Protein AF-A0A1A8UTK9-F1 (afdb_monomer_lite)

pLDDT: mean 74.7, std 22.92, range [36.56, 98.62]

Organism: Nothobranchius furzeri (NCBI:txid105023)

Structure (mmCIF, N/CA/C/O backbone):
data_AF-A0A1A8UTK9-F1
#
_entry.id   AF-A0A1A8UTK9-F1
#
loop_
_atom_site.group_PDB
_atom_site.id
_atom_site.type_symbol
_atom_site.label_atom_id
_atom_site.label_alt_id
_atom_site.label_comp_id
_atom_site.label_asym_id
_atom_site.label_entity_id
_atom_site.label_seq_id
_atom_site.pdbx_PDB_ins_code
_atom_site.Cartn_x
_atom_site.Cartn_y
_atom_site.Cartn_z
_atom_site.occupancy
_atom_site.B_iso_or_equiv
_atom_site.auth_seq_id
_atom_site.auth_comp_id
_atom_site.auth_asym_id
_atom_site.auth_atom_id
_atom_site.pdbx_PDB_model_num
ATOM 1 N N . PRO A 1 1 ? 15.008 1.113 -50.772 1.00 43.34 1 PRO A N 1
ATOM 2 C CA . PRO A 1 1 ? 15.636 -0.056 -50.113 1.00 43.34 1 PRO A CA 1
ATOM 3 C C . PRO A 1 1 ? 15.142 -0.166 -48.662 1.00 43.34 1 PRO A C 1
ATOM 5 O O . PRO A 1 1 ? 15.711 0.429 -47.754 1.00 43.34 1 PRO A O 1
ATOM 8 N N . SER A 1 2 ? 14.008 -0.843 -48.475 1.00 42.31 2 SER A N 1
ATOM 9 C CA . SER A 1 2 ? 13.325 -0.961 -47.183 1.00 42.31 2 SER A CA 1
ATOM 10 C C . SER A 1 2 ? 13.711 -2.283 -46.523 1.00 42.31 2 SER A C 1
ATOM 12 O O . SER A 1 2 ? 13.212 -3.330 -46.923 1.00 42.31 2 SER A O 1
ATOM 14 N N . HIS A 1 3 ? 14.594 -2.250 -45.524 1.00 46.72 3 HIS A N 1
ATOM 15 C CA . HIS A 1 3 ? 14.898 -3.427 -44.709 1.00 46.72 3 HIS A CA 1
ATOM 16 C C . HIS A 1 3 ? 13.914 -3.514 -43.539 1.00 46.72 3 HIS A C 1
ATOM 18 O O . HIS A 1 3 ? 14.006 -2.772 -42.564 1.00 46.72 3 HIS A O 1
ATOM 24 N N . ARG A 1 4 ? 12.945 -4.427 -43.661 1.00 50.28 4 ARG A N 1
ATOM 25 C CA . ARG A 1 4 ? 12.141 -4.919 -42.541 1.00 50.28 4 ARG A CA 1
ATOM 26 C C . ARG A 1 4 ? 12.955 -5.979 -41.802 1.00 50.28 4 ARG A C 1
ATOM 28 O O . ARG A 1 4 ? 13.395 -6.944 -42.417 1.00 50.28 4 ARG A O 1
ATOM 35 N N . HIS A 1 5 ? 13.157 -5.793 -40.503 1.00 52.16 5 HIS A N 1
ATOM 36 C CA . HIS A 1 5 ? 13.662 -6.843 -39.626 1.00 52.16 5 HIS A CA 1
ATOM 37 C C . HIS A 1 5 ? 12.461 -7.592 -39.038 1.00 52.16 5 HIS A C 1
ATOM 39 O O . HIS A 1 5 ? 11.785 -7.084 -38.145 1.00 52.16 5 HIS A O 1
ATOM 45 N N . ASP A 1 6 ? 12.185 -8.785 -39.564 1.00 44.19 6 ASP A N 1
ATOM 46 C CA . ASP A 1 6 ? 11.269 -9.748 -38.955 1.00 44.19 6 ASP A CA 1
ATOM 47 C C . ASP A 1 6 ? 11.894 -10.283 -37.660 1.00 44.19 6 ASP A C 1
ATOM 49 O O . ASP A 1 6 ? 12.952 -10.913 -37.662 1.00 44.19 6 ASP A O 1
ATOM 53 N N . SER A 1 7 ? 11.250 -9.999 -36.529 1.00 46.41 7 SER A N 1
ATOM 54 C CA . SER A 1 7 ? 11.597 -10.599 -35.242 1.00 46.41 7 SER A CA 1
ATOM 55 C C . SER A 1 7 ? 10.971 -11.987 -35.162 1.00 46.41 7 SER A C 1
ATOM 57 O O . SER A 1 7 ? 9.771 -12.127 -34.938 1.00 46.41 7 SER A O 1
ATOM 59 N N . VAL A 1 8 ? 11.787 -13.024 -35.350 1.00 47.59 8 VAL A N 1
ATOM 60 C CA . VAL A 1 8 ? 11.387 -14.407 -35.076 1.00 47.59 8 VAL A CA 1
ATOM 61 C C . VAL A 1 8 ? 11.389 -14.614 -33.563 1.00 47.59 8 VAL A C 1
ATOM 63 O O . VAL A 1 8 ? 12.437 -14.774 -32.940 1.00 47.59 8 VAL A O 1
ATOM 66 N N . THR A 1 9 ? 10.199 -14.613 -32.972 1.00 55.34 9 THR A N 1
ATOM 67 C CA . THR A 1 9 ? 9.970 -15.072 -31.599 1.00 55.34 9 THR A CA 1
ATOM 68 C C . THR A 1 9 ? 9.718 -16.582 -31.635 1.00 55.34 9 THR A C 1
ATOM 70 O O . THR A 1 9 ? 8.747 -16.996 -32.270 1.00 55.34 9 THR A O 1
ATOM 73 N N . PRO A 1 10 ? 10.526 -17.442 -30.988 1.00 49.06 10 PRO A N 1
ATOM 74 C CA . PRO A 1 10 ? 10.184 -18.855 -30.895 1.00 49.06 10 PRO A CA 1
ATOM 75 C C . PRO A 1 10 ? 9.097 -19.064 -29.827 1.00 49.06 10 PRO A C 1
ATOM 77 O O . PRO A 1 10 ? 9.283 -18.736 -28.655 1.00 49.06 10 PRO A O 1
ATOM 80 N N . SER A 1 11 ? 7.952 -19.607 -30.246 1.00 56.03 11 SER A N 1
ATOM 81 C CA . SER A 1 11 ? 6.864 -20.058 -29.366 1.00 56.03 11 SER A CA 1
ATOM 82 C C . SER A 1 11 ? 7.316 -21.194 -28.432 1.00 56.03 11 SER A C 1
ATOM 84 O O . SER A 1 11 ? 8.123 -22.031 -28.842 1.00 56.03 11 SER A O 1
ATOM 86 N N . PRO A 1 12 ? 6.779 -21.293 -27.200 1.00 60.91 12 PRO A N 1
ATOM 87 C CA . PRO A 1 12 ? 7.039 -22.432 -26.324 1.00 60.91 12 PRO A CA 1
ATOM 88 C C . PRO A 1 12 ? 6.2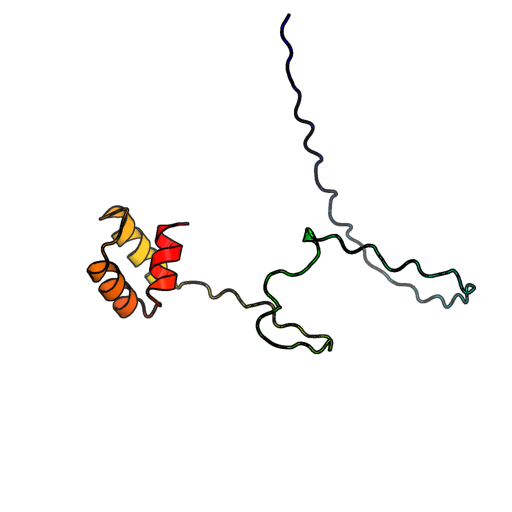57 -23.680 -26.786 1.00 60.91 12 PRO A C 1
ATOM 90 O O . PRO A 1 12 ? 5.164 -23.542 -27.343 1.00 60.91 12 PRO A O 1
ATOM 93 N N . PRO A 1 13 ? 6.774 -24.904 -26.554 1.00 63.72 13 PRO A N 1
ATOM 94 C CA . PRO A 1 13 ? 6.051 -26.131 -26.875 1.00 63.72 13 PRO A CA 1
ATOM 95 C C . PRO A 1 13 ? 4.878 -26.362 -25.899 1.00 63.72 13 PRO A C 1
ATOM 97 O O . PRO A 1 13 ? 4.942 -25.924 -24.746 1.00 63.72 13 PRO A O 1
ATOM 100 N N . PRO A 1 14 ? 3.808 -27.059 -26.329 1.00 64.75 14 PRO A N 1
ATOM 101 C CA . PRO A 1 14 ? 2.680 -27.397 -25.463 1.00 64.75 14 PRO A CA 1
ATOM 102 C C . PRO A 1 14 ? 3.078 -28.431 -24.390 1.00 64.75 14 PRO A C 1
ATOM 104 O O . PRO A 1 14 ? 4.007 -29.216 -24.606 1.00 64.75 14 PRO A O 1
ATOM 107 N N . PRO A 1 15 ? 2.382 -28.482 -23.237 1.00 56.12 15 PRO A N 1
ATOM 108 C CA . PRO A 1 15 ? 2.637 -29.502 -22.229 1.00 56.12 15 PRO A CA 1
ATOM 109 C C . PRO A 1 15 ? 2.166 -30.873 -22.732 1.00 56.12 15 PRO A C 1
ATOM 111 O O . PRO A 1 15 ? 1.011 -31.044 -23.124 1.00 56.12 15 PRO A O 1
ATOM 114 N N . LEU A 1 16 ? 3.062 -31.862 -22.700 1.00 47.97 16 LEU A N 1
ATOM 115 C CA . LEU A 1 16 ? 2.717 -33.260 -22.944 1.00 47.97 16 LEU A CA 1
ATOM 116 C C . LEU A 1 16 ? 1.789 -33.752 -21.826 1.00 47.97 16 LEU A C 1
ATOM 118 O O . LEU A 1 16 ? 2.185 -33.844 -20.665 1.00 47.97 16 LEU A O 1
ATOM 122 N N . SER A 1 17 ? 0.554 -34.078 -22.195 1.00 48.12 17 SER A N 1
ATOM 123 C CA . SER A 1 17 ? -0.356 -34.882 -21.385 1.00 48.12 17 SER A CA 1
ATOM 124 C C . SER A 1 17 ? -0.191 -36.345 -21.782 1.00 48.12 17 SER A C 1
ATOM 126 O O . SER A 1 17 ? -0.527 -36.690 -22.909 1.00 48.12 17 SER A O 1
ATOM 128 N N . CYS A 1 18 ? 0.359 -37.171 -20.889 1.00 36.84 18 CYS A N 1
ATOM 129 C CA . CYS A 1 18 ? 0.082 -38.608 -20.702 1.00 36.84 18 CYS A CA 1
ATOM 130 C C . CYS A 1 18 ? 1.068 -39.099 -19.620 1.00 36.84 18 CYS A C 1
ATOM 132 O O . CYS A 1 18 ? 2.255 -38.814 -19.707 1.00 36.84 18 CYS A O 1
ATOM 134 N N . GLY A 1 19 ? 0.694 -39.751 -18.520 1.00 45.31 19 GLY A N 1
ATOM 135 C CA . GLY A 1 19 ? -0.235 -40.868 -18.446 1.00 45.31 19 GLY A CA 1
ATOM 136 C C . GLY A 1 19 ? 0.508 -42.164 -18.791 1.00 45.31 19 GLY A C 1
ATOM 137 O O . GLY A 1 19 ? 0.715 -42.425 -19.968 1.00 45.31 19 GLY A O 1
ATOM 138 N N . GLN A 1 20 ? 0.808 -42.965 -17.755 1.00 38.22 20 GLN A N 1
ATOM 139 C CA . GLN A 1 20 ? 1.226 -44.384 -17.763 1.00 38.22 20 GLN A CA 1
ATOM 140 C C . GLN A 1 20 ? 2.739 -44.688 -17.795 1.00 38.22 20 GLN A C 1
ATOM 142 O O . GLN A 1 20 ? 3.431 -44.536 -18.795 1.00 38.22 20 GLN A O 1
ATOM 147 N N . THR A 1 21 ? 3.238 -45.199 -16.666 1.00 42.59 21 THR A N 1
ATOM 148 C CA . THR A 1 21 ? 4.515 -45.908 -16.533 1.00 42.59 21 THR A CA 1
ATOM 149 C C . THR A 1 21 ? 4.311 -47.408 -16.761 1.00 42.59 21 THR A C 1
ATOM 151 O O . THR A 1 21 ? 3.421 -48.000 -16.151 1.00 42.59 21 THR A O 1
ATOM 154 N N . PRO A 1 22 ? 5.208 -48.072 -17.507 1.00 42.09 22 PRO A N 1
ATOM 155 C CA . PRO A 1 22 ? 5.556 -49.452 -17.220 1.00 42.09 22 PRO A CA 1
ATOM 156 C C . PRO A 1 22 ? 7.000 -49.534 -16.715 1.00 42.09 22 PRO A C 1
ATOM 158 O O . PRO A 1 22 ? 7.940 -49.027 -17.325 1.00 42.09 22 PRO A O 1
ATOM 161 N N . ARG A 1 23 ? 7.169 -50.199 -15.567 1.00 46.50 23 ARG A N 1
ATOM 162 C CA . ARG A 1 23 ? 8.462 -50.674 -15.061 1.00 46.50 23 ARG A CA 1
ATOM 163 C C . ARG A 1 23 ? 9.083 -51.618 -16.092 1.00 46.50 23 ARG A C 1
ATOM 165 O O . ARG A 1 23 ? 8.533 -52.691 -16.316 1.00 46.50 23 ARG A O 1
ATOM 172 N N . GLN A 1 24 ? 10.253 -51.280 -16.627 1.00 38.84 24 GLN A N 1
ATOM 173 C CA . GLN A 1 24 ? 11.177 -52.270 -17.179 1.00 38.84 24 GLN A CA 1
ATOM 174 C C . GLN A 1 24 ? 12.602 -51.969 -16.724 1.00 38.84 24 GLN A C 1
ATOM 176 O O . GLN A 1 24 ? 13.171 -50.909 -16.977 1.00 38.84 24 GLN A O 1
ATOM 181 N N . SER A 1 25 ? 13.138 -52.939 -15.994 1.00 45.22 25 SER A N 1
ATOM 182 C CA . SER A 1 25 ? 14.531 -53.083 -15.613 1.00 45.22 25 SER A CA 1
ATOM 183 C C . SER A 1 25 ? 15.354 -53.328 -16.879 1.00 45.22 25 SER A C 1
ATOM 185 O O . SER A 1 25 ? 15.209 -54.374 -17.504 1.00 45.22 25 SER A O 1
ATOM 187 N N . ALA A 1 26 ? 16.217 -52.386 -17.252 1.00 36.56 26 ALA A N 1
ATOM 188 C CA . ALA A 1 26 ? 17.216 -52.587 -18.295 1.00 36.56 26 ALA A CA 1
ATOM 189 C C . ALA A 1 26 ? 18.568 -52.077 -17.786 1.00 36.56 26 ALA A C 1
ATOM 191 O O . ALA A 1 26 ? 18.799 -50.878 -17.636 1.00 36.56 26 ALA A O 1
ATOM 192 N N . SER A 1 27 ? 19.446 -53.024 -17.468 1.00 47.69 27 SER A N 1
ATOM 193 C CA . SER A 1 27 ? 20.867 -52.810 -17.225 1.00 47.69 27 SER A CA 1
ATOM 194 C C . SER A 1 27 ? 21.547 -52.411 -18.538 1.00 47.69 27 SER A C 1
ATOM 196 O O . SER A 1 27 ? 21.731 -53.256 -19.412 1.00 47.69 27 SER A O 1
ATOM 198 N N . SER A 1 28 ? 21.926 -51.139 -18.657 1.00 45.19 28 SER A N 1
ATOM 199 C CA . SER A 1 28 ? 22.738 -50.606 -19.761 1.00 45.19 28 SER A CA 1
ATOM 200 C C . SER A 1 28 ? 24.042 -49.999 -19.224 1.00 45.19 28 SER A C 1
ATOM 202 O O . SER A 1 28 ? 24.068 -49.523 -18.084 1.00 45.19 28 SER A O 1
ATOM 204 N N . PRO A 1 29 ? 25.138 -50.058 -20.006 1.00 46.88 29 PRO A N 1
ATOM 205 C CA . PRO A 1 29 ? 26.509 -49.972 -19.512 1.00 46.88 29 PRO A CA 1
ATOM 206 C C . PRO A 1 29 ? 26.902 -48.545 -19.118 1.00 46.88 29 PRO A C 1
ATOM 208 O O . PRO A 1 29 ? 26.246 -47.572 -19.485 1.00 46.88 29 PRO A O 1
ATOM 211 N N . ALA A 1 30 ? 27.991 -48.437 -18.355 1.00 50.56 30 ALA A N 1
ATOM 212 C CA . ALA A 1 30 ? 28.586 -47.198 -17.866 1.00 50.56 30 ALA A CA 1
ATOM 213 C C . ALA A 1 30 ? 28.982 -46.241 -19.012 1.00 50.56 30 ALA A C 1
ATOM 215 O O . ALA A 1 30 ? 30.129 -46.191 -19.442 1.00 50.56 30 ALA A O 1
ATOM 216 N N . GLY A 1 31 ? 28.016 -45.468 -19.511 1.00 45.41 31 GLY A N 1
ATOM 217 C CA . GLY A 1 31 ? 28.244 -44.287 -20.332 1.00 45.41 31 GLY A CA 1
ATOM 218 C C . GLY A 1 31 ? 28.565 -43.105 -19.426 1.00 45.41 31 GLY A C 1
ATOM 219 O O . GLY A 1 31 ? 27.828 -42.829 -18.478 1.00 45.41 31 GLY A O 1
ATOM 220 N N . THR A 1 32 ? 29.675 -42.427 -19.703 1.00 57.50 32 THR A N 1
ATOM 221 C CA . THR A 1 32 ? 30.108 -41.188 -19.050 1.00 57.50 32 THR A CA 1
ATOM 222 C C . THR A 1 32 ? 28.946 -40.194 -18.969 1.00 57.50 32 THR A C 1
ATOM 224 O O . THR A 1 32 ? 28.560 -39.566 -19.956 1.00 57.50 32 THR A O 1
ATOM 227 N N . ARG A 1 33 ? 28.336 -40.075 -17.783 1.00 55.72 33 ARG A N 1
ATOM 228 C CA . ARG A 1 33 ? 27.259 -39.114 -17.535 1.00 55.72 33 ARG A CA 1
ATOM 229 C C . ARG A 1 33 ? 27.887 -37.727 -17.594 1.00 55.72 33 ARG A C 1
ATOM 231 O O . ARG A 1 33 ? 28.545 -37.309 -16.651 1.00 55.72 33 ARG A O 1
ATOM 238 N N . LYS A 1 34 ? 27.754 -37.048 -18.733 1.00 64.69 34 LYS A N 1
ATOM 239 C CA . LYS A 1 34 ? 28.091 -35.629 -18.844 1.00 64.69 34 LYS A CA 1
ATOM 240 C C . LYS A 1 34 ? 27.143 -34.896 -17.903 1.00 64.69 34 LYS A C 1
ATOM 242 O O . LYS A 1 34 ? 25.937 -34.902 -18.150 1.00 64.69 34 LYS A O 1
ATOM 247 N N . ASP A 1 35 ? 27.669 -34.338 -16.816 1.00 72.31 35 ASP A N 1
ATOM 248 C CA . ASP A 1 35 ? 26.869 -33.497 -15.934 1.00 72.31 35 ASP A CA 1
ATOM 249 C C . ASP A 1 35 ? 26.204 -32.394 -16.774 1.00 72.31 35 ASP A C 1
ATOM 251 O O . ASP A 1 35 ? 26.861 -31.794 -17.636 1.00 72.31 35 ASP A O 1
ATOM 255 N N . PRO A 1 36 ? 24.895 -32.150 -16.603 1.00 79.38 36 PRO A N 1
ATOM 256 C CA . PRO A 1 36 ? 24.198 -31.142 -17.383 1.00 79.38 36 PRO A CA 1
ATOM 257 C C . PRO A 1 36 ? 24.840 -29.770 -17.149 1.00 79.38 36 PRO A C 1
ATOM 259 O O . PRO A 1 36 ? 25.030 -29.339 -16.012 1.00 79.38 36 PRO A O 1
ATOM 262 N N . VAL A 1 37 ? 25.171 -29.072 -18.237 1.00 86.25 37 VAL A N 1
ATOM 263 C CA . VAL A 1 37 ? 25.756 -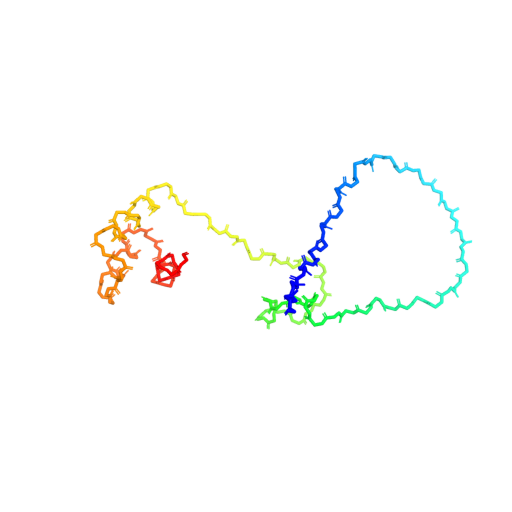27.727 -18.178 1.00 86.25 37 VAL A CA 1
ATOM 264 C C . VAL A 1 37 ? 24.736 -26.766 -17.562 1.00 86.25 37 VAL A C 1
ATOM 266 O O . VAL A 1 37 ? 23.705 -26.470 -18.163 1.00 86.25 37 VAL A O 1
ATOM 269 N N . VAL A 1 38 ? 25.021 -26.266 -16.356 1.00 86.56 38 VAL A N 1
ATOM 270 C CA . VAL A 1 38 ? 24.177 -25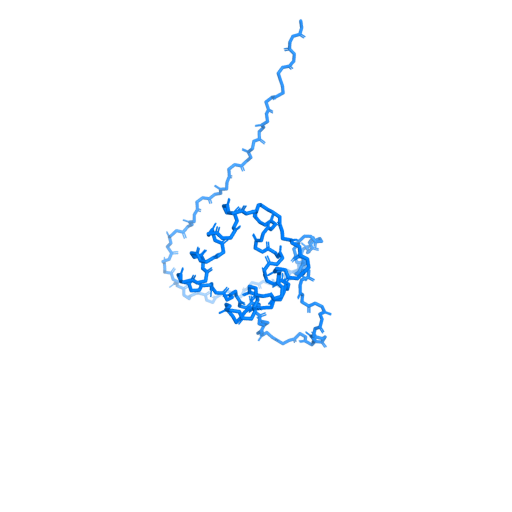.281 -15.664 1.00 86.56 38 VAL A CA 1
ATOM 271 C C . VAL A 1 38 ? 24.613 -23.869 -16.050 1.00 86.56 38 VAL A C 1
ATOM 273 O O . VAL A 1 38 ? 25.634 -23.357 -15.584 1.00 86.56 38 VAL A O 1
ATOM 276 N N . TYR A 1 39 ? 23.810 -23.210 -16.881 1.00 88.88 39 TYR A N 1
ATOM 277 C CA . TYR A 1 39 ? 24.048 -21.828 -17.296 1.00 88.88 39 TYR A CA 1
ATOM 278 C C . TYR A 1 39 ? 23.767 -20.830 -16.158 1.00 88.88 39 TYR A C 1
ATOM 280 O O . TYR A 1 39 ? 22.952 -21.112 -15.279 1.00 88.88 39 TYR A O 1
ATOM 288 N N . PRO A 1 40 ? 24.379 -19.630 -16.160 1.00 87.38 40 PRO A N 1
ATOM 289 C CA . PRO A 1 40 ? 24.198 -18.646 -15.089 1.00 87.38 40 PRO A CA 1
ATOM 290 C C . PRO A 1 40 ? 22.738 -18.290 -14.759 1.00 87.38 40 PRO A C 1
ATOM 292 O O . PRO A 1 40 ? 22.419 -18.114 -13.590 1.00 87.38 40 PRO A O 1
ATOM 295 N N . TRP A 1 41 ? 21.838 -18.253 -15.747 1.00 87.88 41 TRP A N 1
ATOM 296 C CA . TRP A 1 41 ? 20.407 -17.970 -15.544 1.00 87.88 41 TRP A CA 1
ATOM 297 C C . TRP A 1 41 ? 19.631 -19.131 -14.901 1.00 87.88 41 TRP A C 1
ATOM 299 O O . TRP A 1 41 ? 18.588 -18.910 -14.290 1.00 87.88 41 TRP A O 1
ATOM 309 N N . MET A 1 42 ? 20.141 -20.364 -15.023 1.00 86.06 42 MET A N 1
ATOM 310 C CA . MET A 1 42 ? 19.569 -21.552 -14.379 1.00 86.06 42 MET A CA 1
ATOM 311 C C . MET A 1 42 ? 19.898 -21.597 -12.882 1.00 86.06 42 MET A C 1
ATOM 313 O O . MET A 1 42 ? 19.306 -22.375 -12.133 1.00 86.06 42 MET A O 1
ATOM 317 N N . LYS A 1 43 ? 20.841 -20.765 -12.422 1.00 82.50 43 LYS A N 1
ATOM 318 C CA . LYS A 1 43 ? 21.203 -20.665 -11.009 1.00 82.50 43 LYS A CA 1
ATOM 319 C C . LYS A 1 43 ? 20.133 -19.864 -10.272 1.00 82.50 43 LYS A C 1
ATOM 321 O O . LYS A 1 43 ? 19.756 -18.763 -10.666 1.00 82.50 43 LYS A O 1
ATOM 326 N N . LYS A 1 44 ? 19.646 -20.403 -9.158 1.00 79.19 44 LYS A N 1
ATOM 327 C CA . LYS A 1 44 ? 18.658 -19.725 -8.315 1.00 79.19 44 LYS A CA 1
ATOM 328 C C . LYS A 1 44 ? 19.337 -18.536 -7.617 1.00 79.19 44 LYS A C 1
ATOM 330 O O . LYS A 1 44 ? 20.138 -18.713 -6.711 1.00 79.19 44 LYS A O 1
ATOM 335 N N . VAL A 1 45 ? 19.017 -17.312 -8.036 1.00 75.81 45 VAL A N 1
ATOM 336 C CA . VAL A 1 45 ? 19.634 -16.079 -7.495 1.00 75.81 45 VAL A CA 1
ATOM 337 C C . VAL A 1 45 ? 19.245 -15.818 -6.029 1.00 75.81 45 VAL A C 1
ATOM 339 O O . VAL A 1 45 ? 20.015 -15.254 -5.260 1.00 75.81 45 VAL A O 1
ATOM 342 N N . HIS A 1 46 ? 18.056 -16.254 -5.609 1.00 68.12 46 HIS A N 1
ATOM 343 C CA . HIS A 1 46 ? 17.454 -15.868 -4.324 1.00 68.12 46 HIS A CA 1
ATOM 344 C C . HIS A 1 46 ? 17.760 -16.802 -3.137 1.00 68.12 46 HIS A C 1
ATOM 346 O O . HIS A 1 46 ? 17.142 -16.648 -2.087 1.00 68.12 46 HIS A O 1
ATOM 352 N N . VAL A 1 47 ? 18.661 -17.775 -3.286 1.00 58.50 47 VAL A N 1
ATOM 353 C CA . VAL A 1 47 ? 18.880 -18.846 -2.286 1.00 58.50 47 VAL A CA 1
ATOM 354 C C . VAL A 1 47 ? 20.177 -18.719 -1.483 1.00 58.50 47 VAL A C 1
ATOM 356 O O . VAL A 1 47 ? 20.408 -19.499 -0.574 1.00 58.50 47 VAL A O 1
ATOM 359 N N . ASN A 1 48 ? 20.997 -17.692 -1.724 1.00 51.44 48 ASN A N 1
ATOM 360 C CA . ASN A 1 48 ? 22.3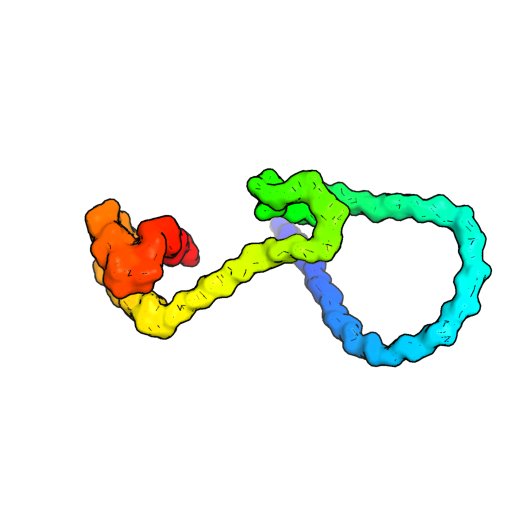19 -17.581 -1.091 1.00 51.44 48 ASN A CA 1
ATOM 361 C C . ASN A 1 48 ? 22.352 -16.861 0.279 1.00 51.44 48 ASN A C 1
ATOM 363 O O . ASN A 1 48 ? 23.433 -16.561 0.772 1.00 51.44 48 ASN A O 1
ATOM 367 N N . ILE A 1 49 ? 21.206 -16.529 0.892 1.00 58.38 49 ILE A N 1
ATOM 368 C CA . ILE A 1 49 ? 21.176 -15.825 2.196 1.00 58.38 49 ILE A CA 1
ATOM 369 C C . ILE A 1 49 ? 21.051 -16.778 3.400 1.00 58.38 49 ILE A C 1
ATOM 371 O O . ILE A 1 49 ? 21.390 -16.382 4.512 1.00 58.38 49 ILE A O 1
ATOM 375 N N . VAL A 1 50 ? 20.636 -18.037 3.227 1.00 49.53 50 VAL A N 1
ATOM 376 C CA . VAL A 1 50 ? 20.621 -19.008 4.333 1.00 49.53 50 VAL A CA 1
ATOM 377 C C . VAL A 1 50 ? 20.806 -20.430 3.795 1.00 49.53 50 VAL A C 1
ATOM 379 O O . VAL A 1 50 ? 20.054 -20.860 2.931 1.00 49.53 50 VAL A O 1
ATOM 382 N N . SER A 1 51 ? 21.801 -21.142 4.327 1.00 45.00 51 SER A N 1
ATOM 383 C CA . SER A 1 51 ? 22.125 -22.562 4.090 1.00 45.00 51 SER A CA 1
ATOM 384 C C . SER A 1 51 ? 23.019 -22.900 2.890 1.00 45.00 51 SER A C 1
ATOM 386 O O . SER A 1 51 ? 22.576 -23.262 1.804 1.00 45.00 51 SER A O 1
ATOM 388 N N . SER A 1 52 ? 24.326 -22.931 3.168 1.00 53.69 52 SER A N 1
ATOM 389 C CA . SER A 1 52 ? 25.301 -23.750 2.442 1.00 53.69 52 SER A CA 1
ATOM 390 C C . SER A 1 52 ? 25.220 -25.201 2.942 1.00 53.69 52 SER A C 1
ATOM 392 O O . SER A 1 52 ? 26.075 -25.666 3.689 1.00 53.69 52 SER A O 1
ATOM 394 N N . SER A 1 53 ? 24.147 -25.914 2.610 1.00 50.62 53 SER A N 1
ATOM 395 C CA . SER A 1 53 ? 24.101 -27.374 2.753 1.00 50.62 53 SER A CA 1
ATOM 396 C C . SER A 1 53 ? 23.038 -27.949 1.825 1.00 50.62 53 SER A C 1
ATOM 398 O O . SER A 1 53 ? 21.834 -27.840 2.045 1.00 50.62 53 SER A O 1
ATOM 400 N N . TYR A 1 54 ? 23.515 -28.553 0.737 1.00 49.69 54 TYR A N 1
ATOM 401 C CA . TYR A 1 54 ? 22.721 -29.326 -0.211 1.00 49.69 54 TYR A CA 1
ATOM 402 C C . TYR A 1 54 ? 22.026 -30.483 0.522 1.00 49.69 54 TYR A C 1
ATOM 404 O O . TYR A 1 54 ? 22.585 -31.561 0.697 1.00 49.69 54 TYR A O 1
ATOM 412 N N . SER A 1 55 ? 20.790 -30.264 0.955 1.00 46.22 55 SER A N 1
ATOM 413 C CA . SER A 1 55 ? 19.861 -31.330 1.314 1.00 46.22 55 SER A CA 1
ATOM 414 C C . SER A 1 55 ? 18.478 -30.928 0.810 1.00 46.22 55 SER A C 1
ATOM 416 O O . SER A 1 55 ? 17.991 -29.827 1.058 1.00 46.22 55 SER A O 1
ATOM 418 N N . GLY A 1 56 ? 17.924 -31.777 -0.055 1.00 51.19 56 GLY A N 1
ATOM 419 C CA . GLY A 1 56 ? 16.748 -31.494 -0.869 1.00 51.19 56 GLY A CA 1
ATOM 420 C C . GLY A 1 56 ? 15.549 -31.039 -0.044 1.00 51.19 56 GLY A C 1
ATOM 421 O O . GLY A 1 56 ? 15.020 -31.791 0.764 1.00 51.19 56 GLY A O 1
ATOM 422 N N . GLY A 1 57 ? 15.103 -29.811 -0.299 1.00 55.62 57 GLY A N 1
ATOM 423 C CA . GLY A 1 57 ? 13.908 -29.252 0.327 1.00 55.62 57 GLY A CA 1
ATOM 424 C C . GLY A 1 57 ? 13.956 -27.737 0.452 1.00 55.62 57 GLY A C 1
ATOM 425 O O . GLY A 1 57 ? 13.596 -27.202 1.491 1.00 55.62 57 GLY A O 1
ATOM 426 N N . GLU A 1 58 ? 14.442 -27.021 -0.567 1.00 58.62 58 GLU A N 1
ATOM 427 C CA . GLU A 1 58 ? 14.554 -25.565 -0.459 1.00 58.62 58 GLU A CA 1
ATOM 428 C C . GLU A 1 58 ? 13.174 -24.898 -0.329 1.00 58.62 58 GLU A C 1
ATOM 430 O O . GLU A 1 58 ? 12.326 -25.082 -1.219 1.00 58.62 58 GLU A O 1
ATOM 435 N N . PRO A 1 59 ? 12.954 -24.064 0.706 1.00 59.06 59 PRO A N 1
ATOM 436 C CA . PRO A 1 59 ? 11.741 -23.277 0.834 1.00 59.06 59 PRO A CA 1
ATOM 437 C C . PRO A 1 59 ? 11.655 -22.311 -0.349 1.00 59.06 59 PRO A C 1
ATOM 439 O O . PRO A 1 59 ? 12.375 -21.313 -0.425 1.00 59.06 59 PRO A O 1
ATOM 442 N N . LYS A 1 60 ? 10.756 -22.580 -1.304 1.00 69.12 60 LYS A N 1
ATOM 443 C CA . LYS A 1 60 ? 10.318 -21.525 -2.221 1.00 69.12 60 LYS A CA 1
ATOM 444 C C . LYS A 1 60 ? 9.740 -20.433 -1.329 1.00 69.12 60 LYS A C 1
ATOM 446 O O . LYS A 1 60 ? 8.790 -20.703 -0.599 1.00 69.12 60 LYS A O 1
ATOM 451 N N . ARG A 1 61 ? 10.323 -19.231 -1.350 1.00 71.50 61 ARG A N 1
ATOM 452 C CA . ARG A 1 61 ? 9.788 -18.090 -0.599 1.00 71.50 61 ARG A CA 1
ATOM 453 C C . ARG A 1 61 ? 8.318 -17.931 -0.982 1.00 71.50 61 ARG A C 1
ATOM 455 O O . ARG A 1 61 ? 8.021 -17.566 -2.119 1.00 71.50 61 ARG A O 1
ATOM 462 N N . SER A 1 62 ? 7.424 -18.277 -0.059 1.00 81.88 62 SER A N 1
ATOM 463 C CA . SER A 1 62 ? 5.990 -18.230 -0.317 1.00 81.88 62 SER A CA 1
ATOM 464 C C . SER A 1 62 ? 5.584 -16.780 -0.548 1.00 81.88 62 SER A C 1
ATOM 466 O O . SER A 1 62 ? 6.018 -15.879 0.176 1.00 81.88 62 SER A O 1
ATOM 468 N N . ARG A 1 63 ? 4.798 -16.542 -1.599 1.00 88.06 63 ARG A N 1
ATOM 469 C CA . ARG A 1 63 ? 4.216 -15.226 -1.852 1.00 88.06 63 ARG A CA 1
ATOM 470 C C . ARG A 1 63 ? 2.990 -15.079 -0.964 1.00 88.06 63 ARG A C 1
ATOM 472 O O . ARG A 1 63 ? 2.047 -15.852 -1.083 1.00 88.06 63 ARG A O 1
ATOM 479 N N . THR A 1 64 ? 2.995 -14.066 -0.110 1.00 91.75 64 THR A N 1
ATOM 480 C CA . THR A 1 64 ? 1.801 -13.664 0.634 1.00 91.75 64 THR A CA 1
ATOM 481 C C . THR A 1 64 ? 0.894 -12.845 -0.280 1.00 91.75 64 THR A C 1
ATOM 483 O O . THR A 1 64 ? 1.352 -11.872 -0.882 1.00 91.75 64 THR A O 1
ATOM 486 N N . ALA A 1 65 ? -0.375 -13.235 -0.389 1.00 95.44 65 ALA A N 1
ATOM 487 C CA . ALA A 1 65 ? -1.397 -12.453 -1.078 1.00 95.44 65 ALA A CA 1
ATOM 488 C C . ALA A 1 65 ? -1.949 -11.358 -0.153 1.00 95.44 65 ALA A C 1
ATOM 490 O O . ALA A 1 65 ? -2.074 -11.572 1.053 1.00 95.44 65 ALA A O 1
ATOM 491 N N . TYR A 1 66 ? -2.290 -10.202 -0.721 1.00 98.06 66 TYR A N 1
ATOM 492 C CA . TYR A 1 66 ? -2.992 -9.149 0.012 1.00 98.06 66 TYR A CA 1
ATOM 493 C C . TYR A 1 66 ? -4.489 -9.449 0.086 1.00 98.06 66 TYR A C 1
ATOM 495 O O . TYR A 1 66 ? -5.061 -10.051 -0.825 1.00 98.06 66 TYR A O 1
ATOM 503 N N . THR A 1 67 ? -5.129 -9.034 1.176 1.00 98.50 67 THR A N 1
ATOM 504 C CA . THR A 1 67 ? -6.583 -9.158 1.323 1.00 98.50 67 THR A CA 1
ATOM 505 C C . THR A 1 67 ? -7.299 -8.181 0.391 1.00 98.50 67 THR A C 1
ATOM 507 O O . THR A 1 67 ? -6.741 -7.161 -0.018 1.00 98.50 67 THR A O 1
ATOM 510 N N . ARG A 1 68 ? -8.578 -8.444 0.090 1.00 98.25 68 ARG A N 1
ATOM 511 C CA . ARG A 1 68 ? -9.393 -7.542 -0.742 1.00 98.25 68 ARG A CA 1
ATOM 512 C C . ARG A 1 68 ? -9.445 -6.119 -0.175 1.00 98.25 68 ARG A C 1
ATOM 514 O O . ARG A 1 68 ? -9.341 -5.163 -0.931 1.00 98.25 68 ARG A O 1
ATOM 521 N N . GLN A 1 69 ? -9.570 -5.981 1.146 1.00 98.31 69 GLN A N 1
ATOM 522 C CA . GLN A 1 69 ? -9.576 -4.677 1.813 1.00 98.31 69 GLN A CA 1
ATOM 523 C C . GLN A 1 69 ? -8.244 -3.938 1.622 1.00 98.31 69 GLN A C 1
ATOM 525 O O . GLN A 1 69 ? -8.251 -2.754 1.306 1.00 98.31 69 GLN A O 1
ATOM 530 N N . GLN A 1 70 ? -7.110 -4.632 1.781 1.00 98.50 70 GLN A N 1
ATOM 531 C CA . GLN A 1 70 ? -5.790 -4.028 1.586 1.00 98.50 70 GLN A CA 1
ATOM 532 C C . GLN A 1 70 ? -5.628 -3.492 0.164 1.00 98.50 70 GLN A C 1
ATOM 534 O O . GLN A 1 70 ? -5.159 -2.373 -0.008 1.00 98.50 70 GLN A O 1
ATOM 539 N N . VAL A 1 71 ? -6.052 -4.262 -0.842 1.00 98.38 71 VAL A N 1
ATOM 540 C CA . VAL A 1 71 ? -5.993 -3.838 -2.248 1.00 98.38 71 VAL A CA 1
ATOM 541 C C . VAL A 1 71 ? -6.850 -2.594 -2.488 1.00 98.38 71 VAL A C 1
ATOM 543 O O . VAL A 1 71 ? -6.341 -1.621 -3.029 1.00 98.38 71 VAL A O 1
ATOM 546 N N . LEU A 1 72 ? -8.100 -2.578 -2.018 1.00 98.44 72 LEU A N 1
ATOM 547 C CA . LEU A 1 72 ? -8.996 -1.431 -2.211 1.00 98.44 72 LEU A CA 1
ATOM 548 C C . LEU A 1 72 ? -8.466 -0.143 -1.568 1.00 98.44 72 LEU A C 1
ATOM 550 O O . LEU A 1 72 ? -8.554 0.929 -2.159 1.00 98.44 72 LEU A O 1
ATOM 554 N N . GLU A 1 73 ? -7.908 -0.234 -0.363 1.00 98.44 73 GLU A N 1
ATOM 555 C CA . GLU A 1 73 ? -7.326 0.926 0.315 1.00 98.44 73 GLU A CA 1
ATOM 556 C C . GLU A 1 73 ? -6.074 1.445 -0.409 1.00 98.44 73 GLU A C 1
ATOM 558 O O . GLU A 1 73 ? -5.889 2.656 -0.525 1.00 98.44 73 GLU A O 1
ATOM 563 N N . LEU A 1 74 ? -5.245 0.548 -0.952 1.00 98.56 74 LEU A N 1
ATOM 564 C CA . LEU A 1 74 ? -4.086 0.916 -1.769 1.00 98.56 74 LEU A CA 1
ATOM 565 C C . LEU A 1 74 ? -4.502 1.577 -3.090 1.00 98.56 74 LEU A C 1
ATOM 567 O O . LEU A 1 74 ? -3.948 2.614 -3.447 1.00 98.56 74 LEU A O 1
ATOM 571 N N . GLU A 1 75 ? -5.497 1.023 -3.786 1.00 98.44 75 GLU A N 1
ATOM 572 C CA . GLU A 1 75 ? -6.065 1.597 -5.014 1.00 98.44 75 GLU A CA 1
ATOM 573 C C . GLU A 1 75 ? -6.654 2.985 -4.757 1.00 98.44 75 GLU A C 1
ATOM 575 O O . GLU A 1 75 ? -6.364 3.932 -5.491 1.00 98.44 75 GLU A O 1
ATOM 580 N N . LYS A 1 76 ? -7.422 3.136 -3.671 1.00 98.44 76 LYS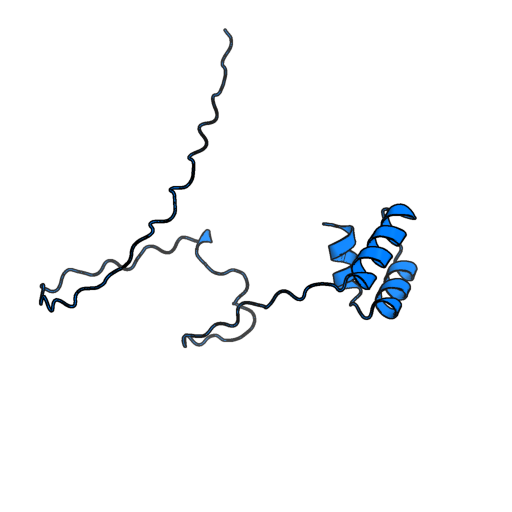 A N 1
ATOM 581 C CA . LYS A 1 76 ? -7.974 4.425 -3.242 1.00 98.44 76 LYS A CA 1
ATOM 582 C C . LYS A 1 76 ? -6.869 5.462 -3.041 1.00 98.44 76 LYS A C 1
ATOM 584 O O . LYS A 1 76 ? -6.967 6.572 -3.563 1.00 98.44 76 LYS A O 1
ATOM 589 N N . GLU A 1 77 ? -5.807 5.107 -2.320 1.00 98.31 77 GLU A N 1
ATOM 590 C CA . GLU A 1 77 ? -4.678 6.014 -2.095 1.00 98.31 77 GLU A CA 1
ATOM 591 C C . GLU A 1 77 ? -3.901 6.317 -3.376 1.00 98.31 77 GLU A C 1
ATOM 593 O O . GLU A 1 77 ? -3.476 7.453 -3.567 1.00 98.31 77 GLU A O 1
ATOM 598 N N . PHE A 1 78 ? -3.752 5.350 -4.282 1.00 98.56 78 PHE A N 1
ATOM 599 C CA . PHE A 1 78 ? -3.090 5.564 -5.568 1.00 98.56 78 PHE A CA 1
ATOM 600 C C . PHE A 1 78 ? -3.862 6.525 -6.475 1.00 98.56 78 PHE A C 1
ATOM 602 O O . PHE A 1 78 ? -3.266 7.372 -7.145 1.00 98.56 78 PHE A O 1
ATOM 609 N N . HIS A 1 79 ? -5.193 6.435 -6.471 1.00 98.38 79 HIS A N 1
ATOM 610 C CA . HIS A 1 79 ? -6.046 7.393 -7.164 1.00 98.38 79 HIS A CA 1
ATOM 611 C C . HIS A 1 79 ? -5.958 8.793 -6.555 1.00 98.38 79 HIS A C 1
ATOM 613 O O . HIS A 1 79 ? -5.938 9.770 -7.304 1.00 98.38 79 HIS A O 1
ATOM 619 N N . TYR A 1 80 ? -5.863 8.895 -5.226 1.00 98.06 80 TYR A N 1
ATOM 620 C CA . TYR A 1 80 ? -5.654 10.170 -4.539 1.00 98.06 80 TYR A CA 1
ATOM 621 C C . TYR A 1 80 ? -4.277 10.777 -4.859 1.00 98.06 80 TYR A C 1
ATOM 623 O O . TYR A 1 80 ? -4.172 11.961 -5.174 1.00 98.06 80 TYR A O 1
ATOM 631 N N . SER A 1 81 ? -3.216 9.968 -4.817 1.00 97.06 81 SER A N 1
ATOM 632 C CA . SER A 1 81 ? -1.859 10.374 -5.173 1.00 97.06 81 SER A CA 1
ATOM 633 C C . SER A 1 81 ? -1.050 9.195 -5.709 1.00 97.06 81 SER A C 1
ATOM 635 O O . SER A 1 81 ? -0.748 8.251 -4.982 1.00 97.06 81 SER A O 1
ATOM 637 N N . ARG A 1 82 ? -0.584 9.298 -6.961 1.00 97.38 82 ARG A N 1
ATOM 638 C CA . ARG A 1 82 ? 0.251 8.266 -7.615 1.00 97.38 82 ARG A CA 1
ATOM 639 C C . ARG A 1 82 ? 1.611 8.047 -6.946 1.00 97.38 82 ARG A C 1
ATOM 641 O O . ARG A 1 82 ? 2.275 7.051 -7.209 1.00 97.38 82 ARG A O 1
ATOM 648 N N . TYR A 1 83 ? 2.030 8.974 -6.086 1.00 98.06 83 TYR A N 1
ATOM 649 C CA . TYR A 1 83 ? 3.279 8.904 -5.337 1.00 98.06 83 TYR A CA 1
ATOM 650 C C . TYR A 1 83 ? 3.023 9.179 -3.859 1.00 98.06 83 TYR A C 1
ATOM 652 O O . TYR A 1 83 ? 2.272 10.085 -3.497 1.00 98.06 83 TYR A O 1
ATOM 660 N N . LEU A 1 84 ? 3.687 8.424 -2.987 1.00 97.81 84 LEU A N 1
ATOM 661 C CA . LEU A 1 84 ? 3.571 8.605 -1.543 1.00 97.81 84 LEU A CA 1
ATOM 662 C C . LEU A 1 84 ? 4.731 9.421 -0.977 1.00 97.81 84 LEU A C 1
ATOM 664 O O . LEU A 1 84 ? 5.900 9.175 -1.280 1.00 97.81 84 LEU A O 1
ATOM 668 N N . THR A 1 85 ? 4.412 10.321 -0.048 1.00 98.38 85 THR A N 1
ATOM 669 C CA . THR A 1 85 ? 5.411 10.918 0.844 1.00 98.38 85 THR A CA 1
ATOM 670 C C . THR A 1 85 ? 5.839 9.915 1.920 1.00 98.38 85 THR A C 1
ATOM 672 O O . THR A 1 85 ? 5.163 8.915 2.181 1.00 98.38 85 THR A O 1
ATOM 675 N N . ARG A 1 86 ? 6.961 10.187 2.602 1.00 98.12 86 ARG A N 1
ATOM 676 C CA . ARG A 1 86 ? 7.442 9.344 3.712 1.00 98.12 86 ARG A CA 1
ATOM 677 C C . ARG A 1 86 ? 6.384 9.180 4.804 1.00 98.12 86 ARG A C 1
ATOM 679 O O . ARG A 1 86 ? 6.128 8.059 5.224 1.00 98.12 86 ARG A O 1
ATOM 686 N N . ARG A 1 87 ? 5.774 10.286 5.237 1.00 98.12 87 ARG A N 1
ATOM 687 C CA . ARG A 1 87 ? 4.761 10.282 6.296 1.00 98.12 87 ARG A CA 1
ATOM 688 C C . ARG A 1 87 ? 3.541 9.459 5.889 1.00 98.12 87 ARG A C 1
ATOM 690 O O . ARG A 1 87 ? 3.142 8.571 6.633 1.00 98.12 87 ARG A O 1
ATOM 697 N N . ARG A 1 88 ? 3.015 9.689 4.680 1.00 98.19 88 ARG A N 1
ATOM 698 C CA . ARG A 1 88 ? 1.821 8.979 4.211 1.00 98.19 88 ARG A CA 1
ATOM 699 C C . ARG A 1 88 ? 2.047 7.471 4.110 1.00 98.19 88 ARG A C 1
ATOM 701 O O . ARG A 1 88 ? 1.182 6.690 4.485 1.00 98.19 88 ARG A O 1
ATOM 708 N N . ARG A 1 89 ? 3.241 7.053 3.677 1.00 98.38 89 ARG A N 1
ATOM 709 C CA . ARG A 1 89 ? 3.617 5.634 3.630 1.00 98.38 89 ARG A CA 1
ATOM 710 C C . ARG A 1 89 ? 3.561 4.962 5.006 1.00 98.38 89 ARG A C 1
ATOM 712 O O . ARG A 1 89 ? 3.081 3.837 5.087 1.00 98.38 89 ARG A O 1
ATOM 719 N N . VAL A 1 90 ? 4.038 5.633 6.057 1.00 98.62 90 VAL A N 1
ATOM 720 C CA . VAL A 1 90 ? 3.983 5.110 7.435 1.00 98.62 90 VAL A CA 1
ATOM 721 C C . VAL A 1 90 ? 2.533 4.977 7.907 1.00 98.62 90 VAL A C 1
ATOM 723 O O . VAL A 1 90 ? 2.162 3.943 8.450 1.00 98.62 90 VAL A O 1
ATOM 726 N N . GLU A 1 91 ? 1.696 5.984 7.644 1.00 98.44 91 GLU A N 1
ATOM 727 C CA . GLU A 1 91 ? 0.273 5.962 8.016 1.00 98.44 91 GLU A CA 1
ATOM 728 C C . GLU A 1 91 ? -0.463 4.769 7.381 1.00 98.44 91 GLU A C 1
ATOM 730 O O . GLU A 1 91 ? -1.100 3.987 8.084 1.00 98.44 91 GLU A O 1
ATOM 735 N N . ILE A 1 92 ? -0.314 4.572 6.067 1.00 98.19 92 ILE A N 1
ATOM 736 C CA . ILE A 1 92 ? -0.968 3.470 5.340 1.00 98.19 92 ILE A CA 1
ATOM 737 C C . ILE A 1 92 ? -0.440 2.104 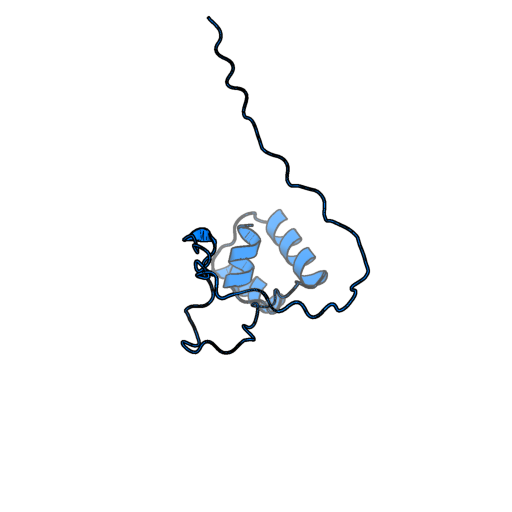5.804 1.00 98.19 92 ILE A C 1
ATOM 739 O O . ILE A 1 92 ? -1.218 1.167 5.976 1.00 98.19 92 ILE A O 1
ATOM 743 N N . ALA A 1 93 ? 0.872 1.984 6.028 1.00 98.44 93 ALA A N 1
ATOM 744 C CA . ALA A 1 93 ? 1.497 0.754 6.513 1.00 98.44 93 ALA A CA 1
ATOM 745 C C . ALA A 1 93 ? 0.862 0.271 7.827 1.00 98.44 93 ALA A C 1
ATOM 747 O O . ALA A 1 93 ? 0.515 -0.905 7.952 1.00 98.44 93 ALA A O 1
ATOM 748 N N . HIS A 1 94 ? 0.648 1.189 8.774 1.00 98.38 94 HIS A N 1
ATOM 749 C CA . HIS A 1 94 ? 0.003 0.876 10.048 1.00 98.38 94 HIS A CA 1
ATOM 750 C C . HIS A 1 94 ? -1.470 0.489 9.877 1.00 98.38 94 HIS A C 1
ATOM 752 O O . HIS A 1 94 ? -1.898 -0.501 10.460 1.00 98.38 94 HIS A O 1
ATOM 758 N N . ILE A 1 95 ? -2.229 1.219 9.051 1.00 97.75 95 ILE A N 1
ATOM 759 C CA . ILE A 1 95 ? -3.660 0.949 8.818 1.00 97.75 95 ILE A CA 1
ATOM 760 C C . ILE A 1 95 ? -3.874 -0.436 8.190 1.00 97.75 95 ILE A C 1
ATOM 762 O O . ILE A 1 95 ? -4.821 -1.139 8.534 1.00 97.75 95 ILE A O 1
ATOM 766 N N . LEU A 1 96 ? -2.995 -0.837 7.269 1.00 98.00 96 LEU A N 1
ATOM 767 C CA . LEU A 1 96 ? -3.133 -2.082 6.511 1.00 98.00 96 LEU A CA 1
ATOM 768 C C . LEU A 1 96 ? -2.368 -3.264 7.110 1.00 98.00 96 LEU A C 1
ATOM 770 O O . LEU A 1 96 ? -2.428 -4.358 6.545 1.00 98.00 96 LEU A O 1
ATOM 774 N N . CYS A 1 97 ? -1.655 -3.066 8.223 1.00 98.12 97 CYS A N 1
ATOM 775 C CA . CYS A 1 97 ? -0.753 -4.056 8.818 1.00 98.12 97 CYS A CA 1
ATOM 776 C C . CYS A 1 97 ? 0.270 -4.609 7.804 1.00 98.12 97 CYS A C 1
ATOM 778 O O . CYS A 1 97 ? 0.535 -5.811 7.747 1.00 98.12 97 CYS A O 1
ATOM 780 N N . LEU A 1 98 ? 0.839 -3.727 6.979 1.00 97.62 98 LEU A N 1
ATOM 781 C CA . LEU A 1 98 ? 1.875 -4.042 5.993 1.00 97.62 98 LEU A CA 1
ATOM 782 C C . LEU A 1 98 ? 3.162 -3.285 6.330 1.00 97.62 98 LEU A C 1
ATOM 784 O O . LEU A 1 98 ? 3.136 -2.223 6.939 1.00 97.62 98 LEU A O 1
ATOM 788 N N . SER A 1 99 ? 4.314 -3.794 5.899 1.00 98.31 99 SER A N 1
ATOM 789 C CA . SER A 1 99 ? 5.575 -3.053 6.039 1.00 98.31 99 SER A CA 1
ATOM 790 C C . SER A 1 99 ? 5.646 -1.869 5.068 1.00 98.31 99 SER A C 1
ATOM 792 O O . SER A 1 99 ? 5.175 -1.959 3.932 1.00 98.31 99 SER A O 1
ATOM 794 N N . GLU A 1 100 ? 6.350 -0.793 5.443 1.00 98.31 100 GLU A N 1
ATOM 795 C CA . GLU A 1 100 ? 6.628 0.332 4.531 1.00 98.31 100 GLU A CA 1
ATOM 796 C C . GLU A 1 100 ? 7.229 -0.133 3.192 1.00 98.31 100 GLU A C 1
ATOM 798 O O . GLU A 1 100 ? 6.942 0.434 2.138 1.00 98.31 100 GLU A O 1
ATOM 803 N N . ARG A 1 101 ? 8.051 -1.192 3.219 1.00 97.62 101 ARG A N 1
ATOM 804 C CA . ARG A 1 101 ? 8.640 -1.800 2.020 1.00 97.62 101 ARG A CA 1
ATOM 805 C C . ARG A 1 101 ? 7.574 -2.392 1.098 1.00 97.62 101 ARG A C 1
ATOM 807 O O . ARG A 1 101 ? 7.686 -2.226 -0.111 1.00 97.62 101 ARG A O 1
ATOM 814 N N . GLN A 1 102 ? 6.577 -3.087 1.644 1.00 98.06 102 GLN A N 1
ATOM 815 C CA . GLN A 1 102 ? 5.472 -3.643 0.857 1.00 98.06 102 GLN A CA 1
ATOM 816 C C . GLN A 1 102 ? 4.642 -2.536 0.213 1.00 98.06 102 GLN A C 1
ATOM 818 O O . GLN A 1 102 ? 4.390 -2.618 -0.985 1.00 98.06 102 GLN A O 1
ATOM 823 N N . ILE A 1 103 ? 4.319 -1.476 0.966 1.00 98.25 103 ILE A N 1
ATOM 824 C CA . ILE A 1 103 ? 3.623 -0.299 0.427 1.00 98.25 103 ILE A CA 1
ATOM 825 C C . ILE A 1 103 ? 4.437 0.327 -0.714 1.00 98.25 103 ILE A C 1
ATOM 827 O O . ILE A 1 103 ? 3.911 0.564 -1.796 1.00 98.25 103 ILE A O 1
ATOM 831 N N . LYS A 1 104 ? 5.746 0.529 -0.508 1.00 97.94 104 LYS A N 1
ATOM 832 C CA . LYS A 1 104 ? 6.643 1.089 -1.531 1.00 97.94 104 LYS A CA 1
ATOM 833 C C . LYS A 1 104 ? 6.675 0.242 -2.806 1.00 97.94 104 LYS A C 1
ATOM 835 O O . LYS A 1 104 ? 6.634 0.802 -3.892 1.00 97.94 104 LYS A O 1
ATOM 840 N N . ILE A 1 105 ? 6.790 -1.080 -2.673 1.00 97.88 105 ILE A N 1
ATOM 841 C CA . ILE A 1 105 ? 6.826 -1.993 -3.824 1.00 97.88 105 ILE A CA 1
ATOM 842 C C . ILE A 1 105 ? 5.490 -1.984 -4.557 1.00 97.88 105 ILE A C 1
ATOM 844 O O . ILE A 1 105 ? 5.481 -1.974 -5.779 1.00 97.88 105 ILE A O 1
ATOM 848 N N . TRP A 1 106 ? 4.373 -1.972 -3.828 1.00 98.12 106 TRP A N 1
ATOM 849 C CA . TRP A 1 106 ? 3.054 -1.959 -4.449 1.00 98.12 106 TRP A CA 1
ATOM 850 C C . TRP A 1 106 ? 2.834 -0.698 -5.291 1.00 98.12 106 TRP A C 1
ATOM 852 O O . TRP A 1 106 ? 2.397 -0.817 -6.420 1.00 98.12 106 TRP A O 1
ATOM 862 N N . PHE A 1 107 ? 3.236 0.479 -4.798 1.00 98.25 107 PHE A N 1
ATOM 863 C CA . PHE A 1 107 ? 3.154 1.741 -5.553 1.00 98.25 107 PHE A CA 1
ATOM 864 C C . PHE A 1 107 ? 4.119 1.833 -6.751 1.00 98.25 107 PHE A C 1
ATOM 866 O O . PHE A 1 107 ? 4.046 2.793 -7.514 1.00 98.25 107 PHE A O 1
ATOM 873 N N . GLN A 1 108 ? 5.062 0.895 -6.881 1.00 97.75 108 GLN A N 1
ATOM 874 C CA . GLN A 1 108 ? 6.036 0.863 -7.974 1.00 97.75 108 GLN A CA 1
ATOM 875 C C . GLN A 1 108 ? 5.689 -0.159 -9.066 1.00 97.75 108 GLN A C 1
ATOM 877 O O . GLN A 1 108 ? 6.123 0.027 -10.202 1.00 97.75 108 GLN A O 1
ATOM 882 N N . ASN A 1 109 ? 4.985 -1.238 -8.709 1.00 95.00 109 ASN A N 1
ATOM 883 C CA . ASN A 1 109 ? 4.521 -2.259 -9.652 1.00 95.00 109 ASN A CA 1
ATOM 884 C C . ASN A 1 109 ? 3.355 -1.738 -10.491 1.00 95.00 109 ASN A C 1
ATOM 886 O O . ASN A 1 109 ? 3.304 -2.128 -11.676 1.00 95.00 109 ASN A O 1
#

Secondary structure (DSSP, 8-state):
--------PPPPPPP------------------------GGGS-GGGTTS-----S-----PPPPPPHHHHHHHHHHHHH-SS--HHHHHHHHHHHT--HHHHHHHTT-

InterPro domains:
  IPR001356 Homeodomain [PF00046] (60-109)
  IPR001356 Homeodomain [PS50071] (57-109)
  IPR001356 Homeodomain [SM00389] (59-109)
  IPR001356 Homeodomain [cd00086] (60-109)
  IPR001827 Homeobox protein, antennapedia type, conserved site [PS00032] (38-43)
  IPR009057 Homedomain-like superfamily [SSF46689] (47-109)
  IPR017995 Homeobox protein, antennapedia type [PR00025] (37-44)
  IPR017995 Homeobox protein, antennapedia type [PR00025] (60-75)
  IPR020479 Homeodomain, metazoa [PR00024] (81-92)
  IPR020479 Homeodomain, metazoa [PR00024] (96-106)
  IPR020479 Homeodomain, metazoa [PR00024] (106-109)
  IPR050609 Antp homeobox family, Deformed subfamily [PTHR45771] (8-109)

Radius of gyration: 24.96 Å; chains: 1; bounding box: 40×64×60 Å

Foldseek 3Di:
DDDDDDDDDDDDDDDDDDDDDDDDDDDDDDDDPPDPDQDPVNDDPPQPPDDPDDDPDDDPPDDDDADPVLVVVLVVVCVVPLDDDPVRLVVSCVVRVHDSVVSVVVSVD

Sequence (109 aa):
PSHRHDSVTPSPPPPLSCGQTPRQSASSPAGTRKDPVVYPWMKKVHVNIVSSSYSGGEPKRSRTAYTRQQVLELEKEFHYSRYLTRRRRVEIAHILCLSERQIKIWFQN